Protein AF-A0A2K9LQY4-F1 (afdb_monomer_lite)

Organism: NCBI:txid1917421

Structure (mmCIF, N/CA/C/O backbone):
data_AF-A0A2K9LQY4-F1
#
_entry.id   AF-A0A2K9LQY4-F1
#
loop_
_atom_site.group_PDB
_atom_site.id
_atom_site.type_symbol
_atom_site.label_atom_id
_atom_site.label_alt_id
_atom_site.label_comp_id
_atom_site.label_asym_id
_atom_site.label_entity_id
_atom_site.label_seq_id
_atom_site.pdbx_PDB_ins_code
_atom_site.Cartn_x
_atom_site.Cartn_y
_atom_site.Cartn_z
_atom_site.occupancy
_atom_site.B_iso_or_equiv
_atom_site.auth_seq_id
_atom_site.auth_comp_id
_atom_site.auth_asym_id
_atom_site.auth_atom_id
_atom_site.pdbx_PDB_model_num
ATOM 1 N N . MET A 1 1 ? -18.097 -2.438 46.065 1.00 59.12 1 MET A N 1
ATOM 2 C CA . MET A 1 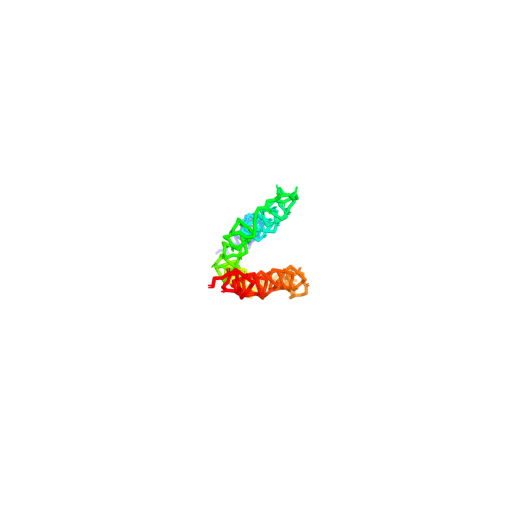1 ? -18.005 -1.535 44.906 1.00 59.12 1 MET A CA 1
ATOM 3 C C . MET A 1 1 ? -19.385 -0.937 44.721 1.00 59.12 1 MET A C 1
ATOM 5 O O . MET A 1 1 ? -20.343 -1.701 44.681 1.00 59.12 1 MET A O 1
ATOM 9 N N . SER A 1 2 ? -19.519 0.387 44.794 1.00 82.69 2 SER A N 1
ATOM 10 C CA . SER A 1 2 ? -20.828 1.025 44.587 1.00 82.69 2 SER A CA 1
ATOM 11 C C . SER A 1 2 ? -21.148 1.050 43.087 1.00 82.69 2 SER A C 1
ATOM 13 O O . SER A 1 2 ? -20.217 1.079 42.286 1.00 82.69 2 SER A O 1
ATOM 15 N N . ASN A 1 3 ? -22.429 1.057 42.697 1.00 85.25 3 ASN A N 1
ATOM 16 C CA . ASN A 1 3 ? -22.821 1.135 41.277 1.00 85.25 3 ASN A CA 1
ATOM 17 C C . ASN A 1 3 ? -22.160 2.328 40.551 1.00 85.25 3 ASN A C 1
ATOM 19 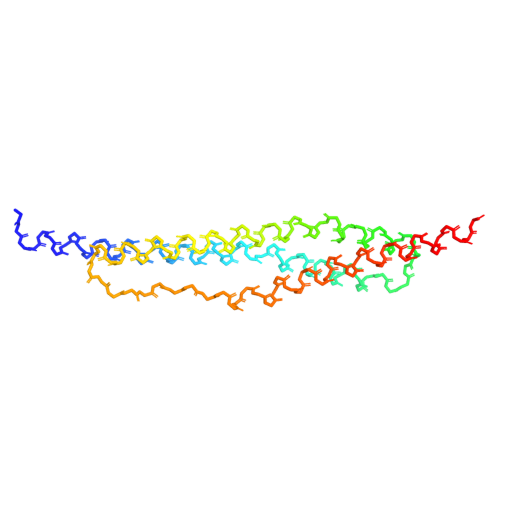O O . ASN A 1 3 ? -21.796 2.205 39.389 1.00 85.25 3 ASN A O 1
ATOM 23 N N . ASN A 1 4 ? -21.907 3.436 41.261 1.00 86.31 4 ASN A N 1
ATOM 24 C CA . ASN A 1 4 ? -21.226 4.613 40.710 1.00 86.31 4 ASN A CA 1
ATOM 25 C C . ASN A 1 4 ? -19.772 4.327 40.295 1.00 86.31 4 ASN A C 1
ATOM 27 O O . ASN A 1 4 ? -19.307 4.832 39.282 1.00 86.31 4 ASN A O 1
ATOM 31 N N . GLU A 1 5 ? -19.055 3.499 41.056 1.00 88.75 5 GLU A N 1
ATOM 32 C CA . GLU A 1 5 ? -17.652 3.175 40.776 1.00 88.75 5 GLU A CA 1
ATOM 33 C C . GLU A 1 5 ? -17.518 2.273 39.538 1.00 88.75 5 GLU A C 1
ATOM 35 O O . GLU A 1 5 ? -16.576 2.406 38.759 1.00 88.75 5 GLU A O 1
ATOM 40 N N . GLU A 1 6 ? -18.484 1.376 39.317 1.00 86.88 6 GLU A N 1
ATOM 41 C CA . GLU A 1 6 ? -18.533 0.548 38.108 1.00 86.88 6 GLU A CA 1
ATOM 42 C C . GLU A 1 6 ? -18.856 1.381 36.855 1.00 86.88 6 GLU A C 1
ATOM 44 O O . GLU A 1 6 ? -18.244 1.181 35.799 1.00 86.88 6 GLU A O 1
ATOM 49 N N . ASP A 1 7 ? -19.766 2.348 36.977 1.00 86.94 7 ASP A N 1
ATOM 50 C CA . ASP A 1 7 ? -20.134 3.252 35.886 1.00 86.94 7 ASP A CA 1
ATOM 51 C C . ASP A 1 7 ? -18.973 4.178 35.486 1.00 86.94 7 ASP A C 1
ATOM 53 O O . ASP A 1 7 ? -18.679 4.313 34.291 1.00 86.94 7 ASP A O 1
ATOM 57 N N . ASP A 1 8 ? -18.237 4.722 36.460 1.00 89.81 8 ASP A N 1
ATOM 58 C CA . ASP A 1 8 ? -17.050 5.551 36.216 1.00 89.81 8 ASP A CA 1
ATOM 59 C C . ASP A 1 8 ? -15.953 4.773 35.465 1.00 89.81 8 ASP A C 1
ATOM 61 O O . ASP A 1 8 ? -15.349 5.274 34.506 1.00 89.81 8 ASP A O 1
ATOM 65 N N . VAL A 1 9 ? -15.726 3.507 35.838 1.00 89.00 9 VAL A N 1
ATOM 66 C CA . VAL A 1 9 ? -14.761 2.627 35.158 1.00 89.00 9 VAL A CA 1
ATOM 67 C C . VAL A 1 9 ? -15.191 2.353 33.716 1.00 89.00 9 VAL A C 1
ATOM 69 O O . VAL A 1 9 ? -14.374 2.459 32.795 1.00 89.00 9 VAL A O 1
ATOM 72 N N . ARG A 1 10 ? -16.473 2.049 33.482 1.00 84.88 10 ARG A N 1
ATOM 73 C CA . ARG A 1 10 ? -17.004 1.818 32.127 1.00 84.88 10 ARG A CA 1
ATOM 74 C C . ARG A 1 10 ? -16.886 3.062 31.252 1.00 84.88 10 ARG A C 1
ATOM 76 O O . ARG A 1 10 ? -16.518 2.953 30.080 1.00 84.88 10 ARG A O 1
ATOM 83 N N . GLN A 1 11 ? -17.166 4.241 31.802 1.00 86.94 11 GLN A N 1
ATOM 84 C CA . GLN A 1 11 ? -17.033 5.500 31.076 1.00 86.94 11 GLN A CA 1
ATOM 85 C C . GLN A 1 11 ? -15.570 5.794 30.718 1.00 86.94 11 GLN A C 1
ATOM 87 O O . GLN A 1 11 ? -15.283 6.140 29.570 1.00 86.94 11 GLN A O 1
ATOM 92 N N . SER A 1 12 ? -14.638 5.574 31.648 1.00 89.81 12 SER A N 1
ATOM 93 C CA . SER A 1 12 ? -13.198 5.710 31.393 1.00 89.81 12 SER A CA 1
ATOM 94 C C . SER A 1 12 ? -12.721 4.784 30.266 1.00 89.81 12 SER A C 1
ATOM 96 O O . SER A 1 12 ? -12.044 5.230 29.336 1.00 89.81 12 SER A O 1
ATOM 98 N N . LEU A 1 13 ? -13.143 3.515 30.276 1.00 86.44 13 LEU A N 1
ATOM 99 C CA . LEU A 1 13 ? -12.796 2.548 29.228 1.00 86.44 13 LEU A CA 1
ATOM 100 C C . LEU A 1 13 ? -13.319 2.962 27.847 1.00 86.44 13 LEU A C 1
ATOM 102 O O . LEU A 1 13 ? -12.600 2.834 26.855 1.00 86.44 13 LEU A O 1
ATOM 106 N N . ARG A 1 14 ? -14.537 3.514 27.766 1.00 84.06 14 ARG A N 1
ATOM 107 C CA . ARG A 1 14 ? -15.097 4.031 26.503 1.00 84.06 14 ARG A CA 1
ATOM 108 C C . ARG A 1 14 ? -14.269 5.181 25.931 1.00 84.06 14 ARG A C 1
ATOM 110 O O . ARG A 1 14 ? -14.017 5.212 24.724 1.00 84.06 14 ARG A O 1
ATOM 117 N N . VAL A 1 15 ? -13.824 6.106 26.782 1.00 88.25 15 VAL A N 1
ATOM 118 C CA . VAL A 1 15 ? -12.964 7.225 26.365 1.00 88.25 15 VAL A CA 1
ATOM 119 C C . VAL A 1 15 ? -11.619 6.704 25.857 1.00 88.25 15 VAL A C 1
ATOM 121 O O . VAL A 1 15 ? -11.184 7.091 24.773 1.00 88.25 15 VAL A O 1
ATOM 124 N N . GLN A 1 16 ? -10.996 5.771 26.581 1.00 87.56 16 GLN A N 1
ATOM 125 C CA . GLN A 1 16 ? -9.722 5.172 26.174 1.00 87.56 16 GLN A CA 1
ATOM 126 C C . GLN A 1 16 ? -9.831 4.417 24.845 1.00 87.56 16 GLN A C 1
ATOM 128 O O . GLN A 1 16 ? -8.968 4.569 23.982 1.00 87.56 16 GLN A O 1
ATOM 133 N N . LEU A 1 17 ? -10.904 3.648 24.642 1.00 86.31 17 LEU A N 1
ATOM 134 C CA . LEU A 1 17 ? -11.151 2.946 23.380 1.00 86.31 17 LEU A CA 1
ATOM 135 C C . LEU A 1 17 ? -11.340 3.904 22.209 1.00 86.31 17 LEU A C 1
ATOM 137 O O . LEU A 1 17 ? -10.797 3.670 21.132 1.00 86.31 17 LEU A O 1
ATOM 141 N N . THR A 1 18 ? -12.069 4.996 22.427 1.00 82.88 18 THR A N 1
ATOM 142 C CA . THR A 1 18 ? -12.271 6.029 21.405 1.00 82.88 18 THR A CA 1
ATOM 143 C C . THR A 1 18 ? -10.939 6.659 20.998 1.00 82.88 18 THR A C 1
ATOM 145 O O . THR A 1 18 ? -10.645 6.778 19.808 1.00 82.88 18 THR A O 1
ATOM 148 N N . GLU A 1 19 ? -10.095 7.002 21.972 1.00 87.81 19 GLU A N 1
ATOM 149 C CA . GLU A 1 19 ? -8.774 7.581 21.723 1.00 87.81 19 GLU A CA 1
ATOM 150 C C . GLU A 1 19 ? -7.831 6.597 21.012 1.00 87.81 19 GLU A C 1
ATOM 152 O O . GLU A 1 19 ? -7.165 6.956 20.039 1.00 87.81 19 GLU A O 1
ATOM 157 N N . LEU A 1 20 ? -7.808 5.328 21.433 1.00 85.12 20 LEU A 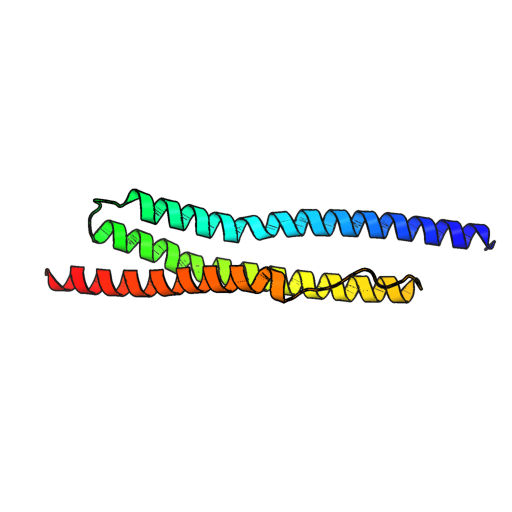N 1
ATOM 158 C CA . LEU A 1 20 ? -7.024 4.284 20.766 1.00 85.12 20 LEU A CA 1
ATOM 159 C C . LEU A 1 20 ? -7.484 4.055 19.324 1.00 85.12 20 LEU A C 1
ATOM 161 O O . LEU A 1 20 ? -6.647 3.917 18.431 1.00 85.12 20 LEU A O 1
ATOM 165 N N . ASN A 1 21 ? -8.795 4.062 19.079 1.00 84.88 21 ASN A N 1
ATOM 166 C CA . ASN A 1 21 ? -9.349 3.950 17.734 1.00 84.88 21 ASN A CA 1
ATOM 167 C C . ASN A 1 21 ? -8.926 5.144 16.859 1.00 84.88 21 ASN A C 1
ATOM 169 O O . ASN A 1 21 ? -8.455 4.958 15.737 1.00 84.88 21 ASN A O 1
ATOM 173 N N . ASN A 1 22 ? -8.993 6.370 17.387 1.00 84.81 22 ASN A N 1
ATOM 174 C CA . ASN A 1 22 ? -8.530 7.565 16.677 1.00 84.81 22 ASN A CA 1
ATOM 175 C C . ASN A 1 22 ? -7.040 7.485 16.314 1.00 84.81 22 ASN A C 1
ATOM 177 O O . ASN A 1 22 ? -6.670 7.739 15.165 1.00 84.81 22 ASN A O 1
ATOM 181 N N . ARG A 1 23 ? -6.185 7.061 17.253 1.00 85.62 23 ARG A N 1
ATOM 182 C CA . ARG A 1 23 ? -4.748 6.860 16.996 1.00 85.62 23 ARG A CA 1
ATOM 183 C C . ARG A 1 23 ? -4.493 5.762 15.974 1.00 85.62 23 ARG A C 1
ATOM 185 O O . ARG A 1 23 ? -3.662 5.936 15.088 1.00 85.62 23 ARG A O 1
ATOM 192 N N . SER A 1 24 ? -5.223 4.652 16.056 1.00 84.50 24 SER A N 1
ATOM 193 C CA . SER A 1 24 ? -5.115 3.555 15.092 1.00 84.50 24 SER A CA 1
ATOM 194 C C . SER A 1 24 ? -5.445 4.020 13.672 1.00 84.50 24 SER A C 1
ATOM 196 O O . SER A 1 24 ? -4.685 3.738 12.746 1.00 84.50 24 SER A O 1
ATOM 198 N N . ARG A 1 25 ? -6.510 4.814 13.502 1.00 84.31 25 ARG A N 1
ATOM 199 C CA . ARG A 1 25 ? -6.877 5.409 12.206 1.00 84.31 25 ARG A CA 1
ATOM 200 C C . ARG A 1 25 ? -5.805 6.361 11.680 1.00 84.31 25 ARG A C 1
ATOM 202 O O . ARG A 1 25 ? -5.515 6.346 10.485 1.00 84.31 25 ARG A O 1
ATOM 209 N N . TRP A 1 26 ? -5.209 7.164 12.560 1.00 85.44 26 TRP A N 1
ATOM 210 C CA . TRP A 1 26 ? -4.105 8.053 12.202 1.00 85.44 26 TRP A CA 1
ATOM 211 C C . TRP A 1 26 ? -2.865 7.280 11.734 1.00 85.44 26 TRP A C 1
ATOM 213 O O . TRP A 1 26 ? -2.310 7.593 10.687 1.00 85.44 26 TRP A O 1
ATOM 223 N N . TYR A 1 27 ? -2.452 6.232 12.449 1.00 84.69 27 TYR A N 1
ATOM 224 C CA . TYR A 1 27 ? -1.307 5.420 12.028 1.00 84.69 27 TYR A CA 1
ATOM 225 C C . TYR A 1 27 ? -1.583 4.634 10.744 1.00 84.69 27 TYR A C 1
ATOM 227 O O . TYR A 1 27 ? -0.718 4.575 9.872 1.00 84.69 27 TYR A O 1
ATOM 235 N N . SER A 1 28 ? -2.789 4.078 10.588 1.00 84.81 28 SER A N 1
ATOM 236 C CA . SER A 1 28 ? -3.194 3.404 9.348 1.00 84.81 28 SER A CA 1
ATOM 237 C C . SER A 1 28 ? -3.051 4.346 8.146 1.00 84.81 28 SER A C 1
ATOM 239 O O . SER A 1 28 ? -2.415 3.974 7.161 1.00 84.81 28 SER A O 1
ATOM 241 N N . SER A 1 29 ? -3.516 5.599 8.239 1.00 85.50 29 SER A N 1
ATOM 242 C CA . SER A 1 29 ? -3.406 6.551 7.121 1.00 85.50 29 SER A CA 1
ATOM 243 C C . SER A 1 29 ? -1.956 6.855 6.718 1.00 85.50 29 SER A C 1
ATOM 245 O O . SER A 1 29 ? -1.672 7.012 5.530 1.00 85.50 29 SER A O 1
ATOM 247 N N . GLN A 1 30 ? -1.024 6.875 7.677 1.00 87.88 30 GLN A N 1
ATOM 248 C CA . GLN A 1 30 ? 0.405 7.053 7.407 1.00 87.88 30 GLN A CA 1
ATOM 249 C C . GLN A 1 30 ? 1.016 5.840 6.697 1.00 87.88 30 GLN A C 1
ATOM 251 O O . GLN A 1 30 ? 1.802 5.999 5.766 1.00 87.88 30 GLN A O 1
ATOM 256 N N . LEU A 1 31 ? 0.629 4.623 7.083 1.00 90.31 31 LEU A N 1
ATOM 257 C CA . LEU A 1 31 ? 1.159 3.391 6.489 1.00 90.31 31 LEU A CA 1
ATOM 258 C C . LEU A 1 31 ? 0.821 3.262 4.993 1.00 90.31 31 LEU A C 1
ATOM 260 O O . LEU A 1 31 ? 1.616 2.711 4.224 1.00 90.31 31 LEU A O 1
ATOM 264 N N . TRP A 1 32 ? -0.309 3.834 4.566 1.00 90.69 32 TRP A N 1
ATOM 265 C CA . TRP A 1 32 ? -0.730 3.885 3.163 1.00 90.69 32 TRP A CA 1
ATOM 266 C C . TRP A 1 32 ? 0.051 4.889 2.300 1.00 90.69 32 TRP A C 1
ATOM 268 O O . TRP A 1 32 ? -0.073 4.847 1.077 1.00 90.69 32 TRP A O 1
ATOM 278 N N . GLN A 1 33 ? 0.895 5.751 2.878 1.00 93.44 33 GLN A N 1
ATOM 279 C CA . GLN A 1 33 ? 1.688 6.722 2.111 1.00 93.44 33 GLN A CA 1
ATOM 280 C C . GLN A 1 33 ? 2.715 6.056 1.190 1.00 93.44 33 GLN A C 1
ATOM 282 O O . GLN A 1 33 ? 2.963 6.555 0.096 1.00 93.44 33 GLN A O 1
ATOM 287 N N . LEU A 1 34 ? 3.286 4.918 1.595 1.00 94.38 34 LEU A N 1
ATOM 288 C CA . LEU A 1 34 ? 4.334 4.231 0.834 1.00 94.38 34 LEU A CA 1
ATOM 289 C C . LEU A 1 34 ? 3.836 3.736 -0.543 1.00 94.38 34 LEU A C 1
ATOM 291 O O . LEU A 1 34 ? 4.483 4.046 -1.543 1.00 94.38 34 LEU A O 1
ATOM 295 N N . PRO A 1 35 ? 2.671 3.067 -0.658 1.00 95.19 35 PRO A N 1
ATOM 296 C CA . PRO A 1 35 ? 2.064 2.755 -1.955 1.00 95.19 35 PRO A CA 1
ATOM 297 C C . PRO A 1 35 ? 1.813 3.976 -2.847 1.00 95.19 35 PRO A C 1
ATOM 299 O O . PRO A 1 35 ? 2.057 3.918 -4.051 1.00 95.19 35 PRO A O 1
ATOM 302 N N . PHE A 1 36 ? 1.351 5.095 -2.279 1.00 95.44 36 PHE A N 1
ATOM 303 C CA . PHE A 1 36 ? 1.137 6.321 -3.054 1.00 95.44 36 PHE A CA 1
ATOM 304 C C . PHE A 1 36 ? 2.452 6.943 -3.517 1.00 95.44 36 PHE A C 1
ATOM 306 O O . PHE A 1 36 ? 2.550 7.365 -4.667 1.00 95.44 36 PHE A O 1
ATOM 313 N N . ALA A 1 37 ? 3.474 6.951 -2.660 1.00 95.56 37 ALA A N 1
ATOM 314 C CA . ALA A 1 37 ? 4.812 7.400 -3.016 1.00 95.56 37 ALA A CA 1
ATOM 315 C C . ALA A 1 37 ? 5.399 6.539 -4.142 1.00 95.56 37 ALA A C 1
ATOM 317 O O . ALA A 1 37 ? 5.923 7.086 -5.106 1.00 95.56 37 ALA A O 1
ATOM 318 N N . TYR A 1 38 ? 5.237 5.215 -4.076 1.00 96.75 38 TYR A N 1
ATOM 319 C CA . TYR A 1 38 ? 5.648 4.303 -5.144 1.00 96.75 38 TYR A CA 1
ATOM 320 C C . TYR A 1 38 ? 4.994 4.659 -6.486 1.00 96.75 38 TYR A C 1
ATOM 322 O O . TYR A 1 38 ? 5.690 4.797 -7.491 1.00 96.75 38 TYR A O 1
ATOM 330 N N . LEU A 1 39 ? 3.674 4.870 -6.508 1.00 96.69 39 LEU A N 1
ATOM 331 C CA . LEU A 1 39 ? 2.957 5.255 -7.728 1.00 96.69 39 LEU A CA 1
ATOM 332 C C . LEU A 1 39 ? 3.368 6.644 -8.234 1.00 96.69 39 LEU A C 1
ATOM 334 O O . LEU A 1 39 ? 3.558 6.823 -9.435 1.00 96.69 39 LEU A O 1
ATOM 338 N N . GLY A 1 40 ? 3.534 7.612 -7.331 1.00 95.06 40 GLY A N 1
ATOM 339 C CA . GLY A 1 40 ? 3.955 8.971 -7.668 1.00 95.06 40 GLY A CA 1
ATOM 340 C C . GLY A 1 40 ? 5.362 9.012 -8.260 1.00 95.06 40 GLY A C 1
ATOM 341 O O . GLY A 1 40 ? 5.559 9.576 -9.333 1.00 95.06 40 GLY A O 1
ATOM 342 N N . VAL A 1 41 ? 6.326 8.354 -7.607 1.00 92.44 41 VAL A N 1
ATOM 343 C CA . VAL A 1 41 ? 7.701 8.215 -8.112 1.00 92.44 41 VAL A CA 1
ATOM 344 C C . VAL A 1 41 ? 7.694 7.495 -9.452 1.00 92.44 41 VAL A C 1
ATOM 346 O O . VAL A 1 41 ? 8.319 7.974 -10.388 1.00 92.44 41 VAL A O 1
ATOM 349 N N . THR A 1 42 ? 6.933 6.408 -9.587 1.00 93.69 42 THR A N 1
ATOM 350 C CA . THR A 1 42 ? 6.791 5.708 -10.868 1.00 93.69 42 THR A CA 1
ATOM 351 C C . THR A 1 42 ? 6.311 6.663 -11.964 1.00 93.69 42 THR A C 1
ATOM 353 O O . THR A 1 42 ? 6.962 6.780 -12.997 1.00 93.69 42 THR A O 1
ATOM 356 N N . GLY A 1 43 ? 5.228 7.409 -11.732 1.00 92.69 43 GLY A N 1
ATOM 357 C CA . GLY A 1 43 ? 4.714 8.382 -12.699 1.00 92.69 43 GLY A CA 1
ATOM 358 C C . GLY A 1 43 ? 5.735 9.457 -13.087 1.00 92.69 43 GLY A C 1
ATOM 359 O O . GLY A 1 43 ? 5.871 9.766 -14.269 1.00 92.69 43 GLY A O 1
ATOM 360 N N . LEU A 1 44 ? 6.492 9.983 -12.118 1.00 88.88 44 LEU A N 1
ATOM 361 C CA . LEU A 1 44 ? 7.562 10.957 -12.365 1.00 88.88 44 LEU A CA 1
ATOM 362 C C . LEU A 1 44 ? 8.698 10.371 -13.208 1.00 88.88 44 LEU A C 1
ATOM 364 O O . LEU A 1 44 ? 9.146 11.015 -14.155 1.00 88.88 44 LEU A O 1
ATOM 368 N N . LEU A 1 45 ? 9.135 9.148 -12.894 1.00 87.50 45 LEU A N 1
ATOM 369 C CA . LEU A 1 45 ? 10.180 8.458 -13.649 1.00 87.50 45 LEU A CA 1
ATOM 370 C C . LEU A 1 45 ? 9.746 8.220 -15.098 1.00 87.50 45 LEU A C 1
ATOM 372 O O . LEU A 1 45 ? 10.517 8.495 -16.005 1.00 87.50 45 LEU A O 1
ATOM 376 N N . PHE A 1 46 ? 8.507 7.783 -15.341 1.00 86.06 46 PHE A N 1
ATOM 377 C CA . PHE A 1 46 ? 8.003 7.596 -16.707 1.00 86.06 46 PHE A CA 1
ATOM 378 C C . PHE A 1 46 ? 7.788 8.925 -17.453 1.00 86.06 46 PHE A C 1
ATOM 380 O O . PHE A 1 46 ? 7.996 8.983 -18.663 1.00 86.06 46 PHE A O 1
ATOM 387 N N . GLY A 1 47 ? 7.400 9.998 -16.758 1.00 86.19 47 GLY A N 1
ATOM 388 C CA . GLY A 1 47 ? 7.211 11.319 -17.366 1.00 86.19 47 GLY A CA 1
ATOM 389 C C . GLY A 1 47 ? 8.517 12.025 -17.748 1.00 86.19 47 GLY A C 1
ATOM 390 O O . GLY A 1 47 ? 8.550 12.755 -18.735 1.00 86.19 47 GLY A O 1
ATOM 391 N N . GLY A 1 48 ? 9.596 11.803 -16.990 1.00 78.50 48 GLY A N 1
ATOM 392 C CA . GLY A 1 48 ? 10.881 12.484 -17.184 1.00 78.50 48 GLY A CA 1
ATOM 393 C C . GLY A 1 48 ? 11.724 11.979 -18.358 1.00 78.50 48 GLY A C 1
ATOM 394 O O . GLY A 1 48 ? 12.654 12.663 -18.765 1.00 78.50 48 GLY A O 1
ATOM 395 N N . VAL A 1 49 ? 11.409 10.809 -18.919 1.00 78.88 49 VAL A N 1
ATOM 396 C CA . VAL A 1 49 ? 12.265 10.125 -19.914 1.00 78.88 49 VAL A CA 1
ATOM 397 C C . VAL A 1 49 ? 11.705 10.284 -21.330 1.00 78.88 49 VAL A C 1
ATOM 399 O O . VAL A 1 49 ? 12.058 9.550 -22.251 1.00 78.88 49 VAL A O 1
ATOM 402 N N . ALA A 1 50 ? 10.825 11.264 -21.544 1.00 69.75 50 ALA A N 1
ATOM 403 C CA . ALA A 1 50 ? 10.364 11.650 -22.872 1.00 69.75 50 ALA A CA 1
ATOM 404 C C . ALA A 1 50 ? 11.547 12.204 -23.700 1.00 69.75 50 ALA A C 1
ATOM 406 O O . ALA A 1 50 ? 11.769 13.408 -23.755 1.00 69.75 50 ALA A O 1
ATOM 407 N N . GLY A 1 51 ? 12.333 11.304 -24.302 1.00 73.69 51 GLY A N 1
ATOM 408 C CA . GLY A 1 51 ? 13.561 11.601 -25.047 1.00 73.69 51 GLY A CA 1
ATOM 409 C C . GLY A 1 51 ? 14.830 10.887 -24.557 1.00 73.69 51 GLY A C 1
ATOM 410 O O . GLY A 1 51 ? 15.879 11.107 -25.151 1.00 73.69 51 GLY A O 1
ATOM 411 N N . GLY A 1 52 ? 14.756 10.059 -23.508 1.00 80.31 52 GLY A N 1
ATOM 412 C CA . GLY A 1 52 ? 15.913 9.318 -22.985 1.00 80.31 52 GLY A CA 1
ATOM 413 C C . GLY A 1 52 ? 16.280 8.069 -23.795 1.00 80.31 52 GLY A C 1
ATOM 414 O O . GLY A 1 52 ? 15.463 7.528 -24.548 1.00 80.31 52 GLY A O 1
ATOM 415 N N . GLU A 1 53 ? 17.512 7.594 -23.610 1.00 89.81 53 GLU A N 1
ATOM 416 C CA . GLU A 1 53 ? 18.059 6.409 -24.284 1.00 89.81 53 GLU A CA 1
ATOM 417 C C . GLU A 1 53 ? 17.408 5.107 -23.785 1.00 89.81 53 GLU A C 1
ATOM 419 O O . GLU A 1 53 ? 16.958 5.002 -22.641 1.00 89.81 53 GLU A O 1
ATOM 424 N N . LEU A 1 54 ? 17.410 4.053 -24.616 1.00 89.00 54 LEU A N 1
ATOM 425 C CA . LEU A 1 54 ? 16.832 2.745 -24.249 1.00 89.00 54 LEU A CA 1
ATOM 426 C C . LEU A 1 54 ? 17.413 2.180 -22.942 1.00 89.00 54 LEU A C 1
ATOM 428 O O . LEU A 1 54 ? 16.709 1.519 -22.180 1.00 89.00 54 LEU A O 1
ATOM 432 N N . PHE A 1 55 ? 18.688 2.448 -22.660 1.00 90.56 55 PHE A N 1
ATOM 433 C CA . PHE A 1 55 ? 19.340 1.987 -21.437 1.00 90.56 55 PHE A CA 1
ATOM 434 C C . PHE A 1 55 ? 18.807 2.683 -20.172 1.00 90.56 55 PHE A C 1
ATOM 436 O O . PHE A 1 55 ? 18.630 2.034 -19.141 1.00 90.56 55 PHE A O 1
ATOM 443 N N . GLU A 1 56 ? 18.483 3.975 -20.247 1.00 90.81 56 GLU A N 1
ATOM 444 C CA . GLU A 1 56 ? 17.889 4.719 -19.128 1.00 90.81 56 GLU A CA 1
ATOM 445 C C . GLU A 1 56 ? 16.496 4.171 -18.809 1.00 90.81 56 GLU A C 1
ATOM 447 O O . GLU A 1 56 ? 16.185 3.863 -17.656 1.00 90.81 56 GLU A O 1
ATOM 452 N N . TRP A 1 57 ? 15.692 3.939 -19.850 1.00 91.38 57 TRP A N 1
ATOM 453 C CA . TRP A 1 57 ? 14.391 3.287 -19.723 1.00 91.38 57 TRP A CA 1
ATOM 454 C C . TRP A 1 57 ? 14.483 1.904 -19.071 1.00 91.38 57 TRP A C 1
ATOM 456 O O . TRP A 1 57 ? 13.647 1.568 -18.226 1.00 91.38 57 TRP A O 1
ATOM 466 N N . LEU A 1 58 ? 15.501 1.109 -19.424 1.00 93.12 58 LEU A N 1
ATOM 467 C CA . LEU A 1 58 ? 15.739 -0.202 -18.818 1.00 93.12 58 LEU A CA 1
ATOM 468 C C . LEU A 1 58 ? 15.987 -0.088 -17.310 1.00 93.12 58 LEU A C 1
ATOM 470 O O . LEU A 1 58 ? 15.336 -0.793 -16.535 1.00 93.12 58 LEU A O 1
ATOM 474 N N . ILE A 1 59 ? 16.896 0.800 -16.892 1.00 93.06 59 ILE A N 1
ATOM 475 C CA . ILE A 1 59 ? 17.224 1.008 -15.473 1.00 93.06 59 ILE A CA 1
ATOM 476 C C . ILE A 1 59 ? 15.972 1.405 -14.692 1.00 93.06 59 ILE A C 1
ATOM 478 O O . ILE A 1 59 ? 15.698 0.845 -13.631 1.00 93.06 59 ILE A O 1
ATOM 482 N N . LEU A 1 60 ? 15.180 2.332 -15.223 1.00 92.69 60 LEU A N 1
ATOM 483 C CA . LEU A 1 60 ? 13.977 2.811 -14.549 1.00 92.69 60 LEU A CA 1
ATOM 484 C C . LEU A 1 60 ? 12.920 1.720 -14.402 1.00 92.69 60 LEU A C 1
ATOM 486 O O . LEU A 1 60 ? 12.384 1.524 -13.309 1.00 92.69 60 LEU A O 1
ATOM 490 N N . CYS A 1 61 ? 12.672 0.954 -15.467 1.00 93.69 61 CYS A N 1
ATOM 491 C CA . CYS A 1 61 ? 11.769 -0.192 -15.402 1.00 93.69 61 CYS A CA 1
ATOM 492 C C . CYS A 1 61 ? 12.251 -1.228 -14.375 1.00 93.69 61 CYS A C 1
ATOM 494 O O . CYS A 1 61 ? 11.433 -1.773 -13.635 1.00 93.69 61 CYS A O 1
ATOM 496 N N . LEU A 1 62 ? 13.565 -1.467 -14.279 1.00 94.81 62 LEU A N 1
ATOM 497 C CA . LEU A 1 62 ? 14.144 -2.365 -13.279 1.00 94.81 62 LEU A CA 1
ATOM 498 C C . LEU A 1 62 ? 13.953 -1.851 -11.850 1.00 94.81 62 LEU A C 1
ATOM 500 O O . LEU A 1 62 ? 13.551 -2.629 -10.992 1.00 94.81 62 LEU A O 1
ATOM 504 N N . VAL A 1 63 ? 14.179 -0.564 -11.578 1.00 95.00 63 VAL A N 1
ATOM 505 C CA . VAL A 1 63 ? 13.974 0.011 -10.236 1.00 95.00 63 VAL A CA 1
ATOM 506 C C . VAL A 1 63 ? 12.518 -0.143 -9.789 1.00 95.00 63 VAL A C 1
ATOM 508 O O . VAL A 1 63 ? 12.255 -0.597 -8.671 1.00 95.00 63 VAL A O 1
ATOM 511 N N . VAL A 1 64 ? 11.562 0.181 -10.664 1.00 96.06 64 VAL A N 1
ATOM 512 C CA . VAL A 1 64 ? 10.124 0.053 -10.368 1.00 96.06 64 VAL A CA 1
ATOM 513 C C . VAL A 1 64 ? 9.722 -1.414 -10.183 1.00 96.06 64 VAL A C 1
ATOM 515 O O . VAL A 1 64 ? 8.961 -1.738 -9.267 1.00 96.06 64 VAL A O 1
ATOM 518 N N . PHE A 1 65 ? 10.260 -2.314 -11.010 1.00 97.00 65 PHE A N 1
ATOM 519 C CA . PHE A 1 65 ? 10.018 -3.751 -10.906 1.00 97.00 65 PHE A CA 1
ATOM 520 C C . PHE A 1 65 ? 10.580 -4.339 -9.606 1.00 97.00 65 PHE A C 1
ATOM 522 O O . PHE A 1 65 ? 9.867 -5.034 -8.893 1.00 97.00 65 PHE A O 1
ATOM 529 N N . LEU A 1 66 ? 11.830 -4.032 -9.255 1.00 97.06 66 LEU A N 1
ATOM 530 C CA . LEU A 1 66 ? 12.495 -4.589 -8.073 1.00 97.06 66 LEU A CA 1
ATOM 531 C C . LEU A 1 66 ? 11.907 -4.067 -6.758 1.00 97.06 66 LEU A C 1
ATOM 533 O O . LEU A 1 66 ? 11.893 -4.791 -5.766 1.00 97.06 66 LEU A O 1
ATOM 537 N N . SER A 1 67 ? 11.395 -2.834 -6.738 1.00 96.56 67 SER A N 1
ATOM 538 C CA . SER A 1 67 ? 10.729 -2.268 -5.557 1.00 96.56 67 SER A CA 1
ATOM 539 C C . SER A 1 67 ? 9.275 -2.736 -5.393 1.00 96.56 67 SER A C 1
ATOM 541 O O . SER A 1 67 ? 8.781 -2.797 -4.268 1.00 96.56 67 SER A O 1
ATOM 543 N N . GLY A 1 68 ? 8.600 -3.133 -6.478 1.00 96.81 68 GLY A N 1
ATOM 544 C CA . GLY A 1 68 ? 7.193 -3.552 -6.478 1.00 96.81 68 GLY A CA 1
ATOM 545 C C . GLY A 1 68 ? 6.824 -4.646 -5.459 1.00 96.81 68 GLY A C 1
ATOM 546 O O . GLY A 1 68 ? 5.862 -4.448 -4.713 1.00 96.81 68 GLY A O 1
ATOM 547 N N . PRO A 1 69 ? 7.567 -5.769 -5.351 1.00 97.94 69 PRO A N 1
ATOM 548 C CA . PRO A 1 69 ? 7.274 -6.831 -4.390 1.00 97.94 69 PRO A CA 1
ATOM 549 C C . PRO A 1 69 ? 7.258 -6.339 -2.942 1.00 97.94 69 PRO A C 1
ATOM 551 O O . PRO A 1 69 ? 6.348 -6.691 -2.199 1.00 97.94 69 PRO A O 1
ATOM 554 N N . PHE A 1 70 ? 8.194 -5.462 -2.562 1.00 97.81 70 PHE A N 1
ATOM 555 C CA . PHE A 1 70 ? 8.249 -4.892 -1.213 1.00 97.81 70 PHE A CA 1
ATOM 556 C C . PHE A 1 70 ? 7.020 -4.035 -0.903 1.00 97.81 70 PHE A C 1
ATOM 558 O O . PHE A 1 70 ? 6.487 -4.090 0.202 1.00 97.81 70 PHE A O 1
ATOM 565 N N . VAL A 1 71 ? 6.531 -3.272 -1.885 1.00 97.62 71 VAL A N 1
ATOM 566 C CA . VAL A 1 71 ? 5.308 -2.473 -1.730 1.00 97.62 71 VAL A CA 1
ATOM 567 C C . VAL A 1 71 ? 4.083 -3.381 -1.598 1.00 97.62 71 VAL A C 1
ATOM 569 O O . VAL A 1 71 ? 3.240 -3.144 -0.737 1.00 97.62 71 VAL A O 1
ATOM 572 N N . ILE A 1 72 ? 3.988 -4.442 -2.404 1.00 97.62 72 ILE A N 1
ATOM 573 C CA . ILE A 1 72 ? 2.882 -5.413 -2.344 1.00 97.62 72 ILE A CA 1
ATOM 574 C C . ILE A 1 72 ? 2.864 -6.149 -0.994 1.00 97.62 72 ILE A C 1
ATOM 576 O O . ILE A 1 72 ? 1.802 -6.285 -0.380 1.00 97.62 72 ILE A O 1
ATOM 580 N N . GLU A 1 73 ? 4.028 -6.595 -0.520 1.00 97.88 73 GLU A N 1
ATOM 581 C CA . GLU A 1 73 ? 4.225 -7.218 0.794 1.00 97.88 73 GLU A CA 1
ATOM 582 C C . GLU A 1 73 ? 3.780 -6.263 1.915 1.00 97.88 73 GLU A C 1
ATOM 584 O O . GLU A 1 73 ? 2.957 -6.616 2.760 1.00 97.88 73 GLU A O 1
ATOM 589 N N . HIS A 1 74 ? 4.251 -5.010 1.877 1.00 96.44 74 HIS A N 1
ATOM 590 C CA . HIS A 1 74 ? 3.887 -3.960 2.834 1.00 96.44 74 HIS A CA 1
ATOM 591 C C . HIS A 1 74 ? 2.374 -3.727 2.886 1.00 96.44 74 HIS A C 1
ATOM 593 O O . HIS A 1 74 ? 1.779 -3.737 3.963 1.00 96.44 74 HIS A O 1
ATOM 599 N N . MET A 1 75 ? 1.721 -3.593 1.730 1.00 95.75 75 MET A N 1
ATOM 600 C CA . MET A 1 75 ? 0.266 -3.421 1.662 1.00 95.75 75 MET A CA 1
ATOM 601 C C . MET A 1 75 ? -0.494 -4.636 2.204 1.00 95.75 75 MET A C 1
ATOM 603 O O . MET A 1 75 ? -1.535 -4.470 2.843 1.00 95.75 75 MET A O 1
ATOM 607 N N . SER A 1 76 ? 0.008 -5.848 1.957 1.00 95.50 76 SER A N 1
ATOM 608 C CA . SER A 1 76 ? -0.593 -7.087 2.466 1.00 95.50 76 SER A CA 1
ATOM 609 C C . SER A 1 76 ? -0.511 -7.145 3.993 1.00 95.50 76 SER A C 1
ATOM 611 O O . SER A 1 76 ? -1.510 -7.426 4.656 1.00 95.50 76 SER A O 1
ATOM 613 N N . ASN A 1 77 ? 0.644 -6.777 4.553 1.00 95.25 77 ASN A N 1
ATOM 614 C CA . ASN A 1 77 ? 0.867 -6.712 5.997 1.00 95.25 77 ASN A CA 1
ATOM 615 C C . ASN A 1 77 ? -0.002 -5.647 6.682 1.00 95.25 77 ASN A C 1
ATOM 617 O O . ASN A 1 77 ? -0.523 -5.897 7.771 1.00 95.25 77 ASN A O 1
ATOM 621 N N . ILE A 1 78 ? -0.221 -4.490 6.043 1.00 92.81 78 ILE A N 1
ATOM 622 C CA . ILE A 1 78 ? -1.171 -3.479 6.538 1.00 92.81 78 ILE A CA 1
ATOM 623 C C . ILE A 1 78 ? -2.588 -4.049 6.563 1.00 92.81 78 ILE A C 1
ATOM 625 O O . ILE A 1 78 ? -3.251 -3.981 7.595 1.00 92.81 78 ILE A O 1
ATOM 629 N N . ALA A 1 79 ? -3.050 -4.635 5.454 1.00 92.12 79 ALA A N 1
ATOM 630 C CA . ALA A 1 79 ? -4.415 -5.146 5.346 1.00 92.12 79 ALA A CA 1
ATOM 631 C C . ALA A 1 79 ? -4.708 -6.251 6.377 1.00 92.12 79 ALA A C 1
ATOM 633 O O . ALA A 1 79 ? -5.791 -6.282 6.967 1.00 92.12 79 ALA A O 1
ATOM 634 N N . ASP A 1 80 ? -3.739 -7.133 6.618 1.00 93.75 80 ASP A N 1
ATOM 635 C CA . ASP A 1 80 ? -3.817 -8.182 7.634 1.00 93.75 80 ASP A CA 1
ATOM 636 C C . ASP A 1 80 ? -3.755 -7.610 9.065 1.00 93.75 80 ASP A C 1
ATOM 638 O O . ASP A 1 80 ? -4.535 -7.997 9.941 1.00 93.75 80 ASP A O 1
ATOM 642 N N . GLY A 1 81 ? -2.897 -6.612 9.298 1.00 91.88 81 GLY A N 1
ATOM 643 C CA . GLY A 1 81 ? -2.851 -5.857 10.550 1.00 91.88 81 GLY A CA 1
ATOM 644 C C . GLY A 1 81 ? -4.184 -5.183 10.886 1.00 91.88 81 GLY A C 1
ATOM 645 O O . GLY A 1 81 ? -4.688 -5.341 11.999 1.00 91.88 81 GLY A O 1
ATOM 646 N N . GLU A 1 82 ? -4.794 -4.499 9.917 1.00 91.06 82 GLU A N 1
ATOM 647 C CA . GLU A 1 82 ? -6.110 -3.865 10.050 1.00 91.06 82 GLU A CA 1
ATOM 648 C C . GLU A 1 82 ? -7.207 -4.895 10.338 1.00 91.06 82 GLU A C 1
ATOM 650 O O . GLU A 1 82 ? -8.020 -4.699 11.243 1.00 91.06 82 GLU A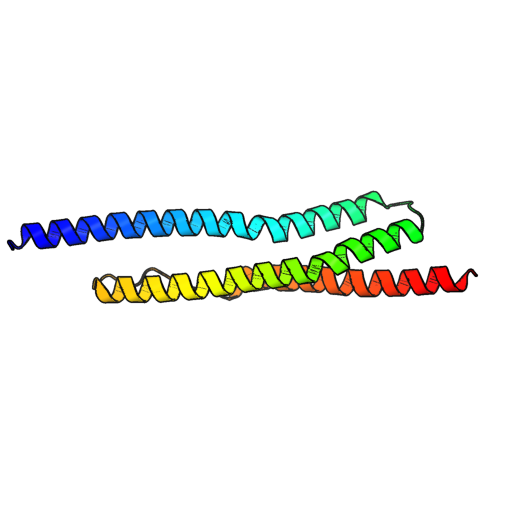 O 1
ATOM 655 N N . ARG A 1 83 ? -7.200 -6.033 9.632 1.00 92.69 83 ARG A N 1
ATOM 656 C CA . ARG A 1 83 ? -8.152 -7.126 9.869 1.00 92.69 83 ARG A CA 1
ATOM 657 C C . ARG A 1 83 ? -8.065 -7.645 11.307 1.00 92.69 83 ARG A C 1
ATOM 659 O O . ARG A 1 83 ? -9.095 -7.811 11.964 1.00 92.69 83 ARG A O 1
ATOM 666 N N . ARG A 1 84 ? -6.851 -7.889 11.818 1.00 93.00 84 ARG A N 1
ATOM 667 C CA . ARG A 1 84 ? -6.642 -8.311 13.215 1.00 93.00 84 ARG A CA 1
ATOM 668 C C . ARG A 1 84 ? -7.084 -7.244 14.210 1.00 93.00 84 ARG A C 1
ATOM 670 O O . ARG A 1 84 ? -7.717 -7.583 15.208 1.00 93.00 84 ARG A O 1
ATOM 677 N N . ALA A 1 85 ? -6.768 -5.978 13.945 1.00 90.56 85 ALA A N 1
ATOM 678 C CA . ALA A 1 85 ? -7.143 -4.867 14.811 1.00 90.56 85 ALA A CA 1
ATOM 679 C C . ALA A 1 85 ? -8.668 -4.739 14.932 1.00 90.56 85 ALA A C 1
ATOM 681 O O . ALA A 1 85 ? -9.179 -4.686 16.048 1.00 90.56 85 ALA A O 1
ATOM 682 N N . VAL A 1 86 ? -9.400 -4.793 13.811 1.00 91.19 86 VAL A N 1
ATOM 683 C CA . VAL A 1 86 ? -10.872 -4.767 13.818 1.00 91.19 86 VAL A CA 1
ATOM 684 C C . VAL A 1 86 ? -11.441 -5.964 14.577 1.00 91.19 86 VAL A C 1
ATOM 686 O O . VAL A 1 86 ? -12.312 -5.784 15.421 1.00 91.19 86 VAL A O 1
ATOM 689 N N . LYS A 1 87 ? -10.922 -7.179 14.348 1.00 93.44 87 LYS A N 1
ATOM 690 C CA . LYS A 1 87 ? -11.370 -8.377 15.078 1.00 93.44 87 LYS A CA 1
ATOM 691 C C . LYS A 1 87 ? -11.186 -8.235 16.594 1.00 93.44 87 LYS A C 1
ATOM 693 O O . LYS A 1 87 ? -12.077 -8.602 17.355 1.00 93.44 87 LYS A O 1
ATOM 698 N N . ASN A 1 88 ? -10.042 -7.709 17.030 1.00 91.06 88 ASN A N 1
ATOM 699 C CA . ASN A 1 88 ? -9.774 -7.479 18.448 1.00 91.06 88 ASN A CA 1
ATOM 700 C C . ASN A 1 88 ? -10.669 -6.380 19.029 1.00 91.06 88 ASN A C 1
ATOM 702 O O . ASN A 1 88 ? -11.110 -6.512 20.166 1.00 91.06 88 ASN A O 1
ATOM 706 N N . LEU A 1 89 ? -10.957 -5.329 18.257 1.00 90.44 89 LEU A N 1
ATOM 707 C CA . LEU A 1 89 ? -11.834 -4.245 18.687 1.00 90.44 89 LEU A CA 1
ATOM 708 C C . LEU A 1 89 ? -13.266 -4.746 18.907 1.00 90.44 89 LEU A C 1
ATOM 710 O O . LEU A 1 89 ? -13.800 -4.528 19.986 1.00 90.44 89 LEU A O 1
ATOM 714 N N . ILE A 1 90 ? -13.814 -5.521 17.964 1.00 92.25 90 ILE A N 1
ATOM 715 C CA . ILE A 1 90 ? -15.126 -6.179 18.108 1.00 92.25 90 ILE A CA 1
ATOM 716 C C . ILE A 1 90 ? -15.157 -7.050 19.370 1.00 92.25 90 ILE A C 1
ATOM 718 O O . ILE A 1 90 ? -16.063 -6.940 20.184 1.00 92.25 90 ILE A O 1
ATOM 722 N N . ALA A 1 91 ? -14.120 -7.863 19.600 1.00 92.56 91 ALA A N 1
ATOM 723 C CA . ALA A 1 91 ? -14.056 -8.712 20.789 1.00 92.56 91 ALA A CA 1
ATOM 724 C C . ALA A 1 91 ? -14.006 -7.918 22.111 1.00 92.56 91 ALA A C 1
ATOM 726 O O . ALA A 1 91 ? -14.404 -8.435 23.155 1.00 92.56 91 ALA A O 1
ATOM 727 N N . VAL A 1 92 ? -13.481 -6.689 22.100 1.00 88.94 92 VAL A N 1
ATOM 728 C CA . VAL A 1 92 ? -13.505 -5.790 23.262 1.00 88.94 92 VAL A CA 1
ATOM 729 C C . VAL A 1 92 ? -14.869 -5.112 23.403 1.00 88.94 92 VAL A C 1
ATOM 731 O O . VAL A 1 92 ? -15.373 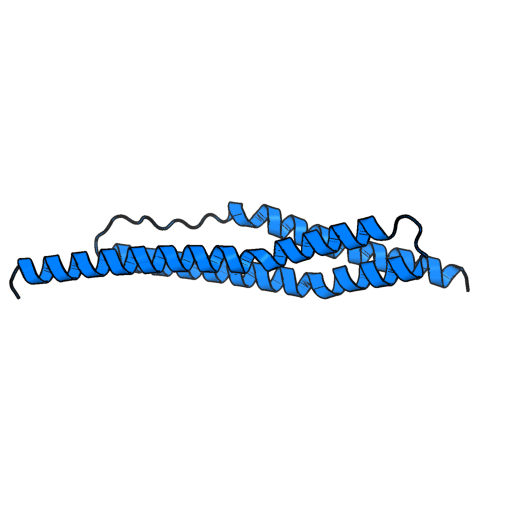-5.029 24.520 1.00 88.94 92 VAL A O 1
ATOM 734 N N . GLU A 1 93 ? -15.481 -4.677 22.300 1.00 87.62 93 GLU A N 1
ATOM 735 C CA . GLU A 1 93 ? -16.837 -4.114 22.270 1.00 87.62 93 GLU A CA 1
ATOM 736 C C . GLU A 1 93 ? -17.864 -5.118 22.833 1.00 87.62 93 GLU A C 1
ATOM 738 O O . GLU A 1 93 ? -18.603 -4.783 23.764 1.00 87.62 93 GLU A O 1
ATOM 743 N N . ASP A 1 94 ? -17.798 -6.380 22.393 1.00 91.75 94 ASP A N 1
ATOM 744 C CA . ASP A 1 94 ? -18.625 -7.484 22.893 1.00 91.75 94 ASP A CA 1
ATOM 745 C C . ASP A 1 94 ? -18.451 -7.691 24.410 1.00 91.75 94 ASP A C 1
ATOM 747 O O . ASP A 1 94 ? -19.428 -7.811 25.152 1.00 91.75 94 ASP A O 1
ATOM 751 N N . LYS A 1 95 ? -17.203 -7.694 24.907 1.00 88.56 95 LYS A N 1
ATOM 752 C CA . LYS A 1 95 ? -16.900 -7.860 26.344 1.00 88.56 95 LYS A CA 1
ATOM 753 C C . LYS A 1 95 ? -17.423 -6.716 27.207 1.00 88.56 95 LYS A C 1
ATOM 755 O O . LYS A 1 95 ? -17.691 -6.922 28.387 1.00 88.56 95 LYS A O 1
ATOM 760 N N . LEU A 1 96 ? -17.532 -5.520 26.639 1.00 85.19 96 LEU A N 1
ATOM 761 C CA . LEU A 1 96 ? -18.040 -4.332 27.322 1.00 85.19 96 LEU A CA 1
ATOM 762 C C . LEU A 1 96 ? -19.557 -4.165 27.173 1.00 85.19 96 LEU A C 1
ATOM 764 O O . LEU A 1 96 ? -20.114 -3.220 27.736 1.00 85.19 96 LEU A O 1
ATOM 768 N N . GLY A 1 97 ? -20.226 -5.050 26.426 1.00 88.50 97 GLY A N 1
ATOM 769 C CA . GLY A 1 97 ? -21.664 -4.974 26.172 1.00 88.50 97 GLY A CA 1
ATOM 770 C C . GLY A 1 97 ? -22.073 -3.710 25.412 1.00 88.50 97 GLY A C 1
ATOM 771 O O . GLY A 1 97 ? -23.184 -3.215 25.603 1.00 88.50 97 GLY A O 1
ATOM 772 N N . ILE A 1 98 ? -21.172 -3.149 24.599 1.00 84.75 98 ILE A N 1
ATOM 773 C CA . ILE A 1 98 ? -21.462 -1.993 23.744 1.00 84.75 98 ILE A CA 1
ATOM 774 C C . ILE A 1 98 ? -21.748 -2.454 22.310 1.00 84.75 98 ILE A C 1
ATOM 776 O O . ILE A 1 98 ? -21.258 -3.504 21.901 1.00 84.75 98 ILE A O 1
ATOM 780 N N . PRO A 1 99 ? -22.542 -1.699 21.529 1.00 87.69 99 PRO A N 1
ATOM 781 C CA . PRO A 1 99 ? -22.768 -2.034 20.129 1.00 87.69 99 PRO A CA 1
ATOM 782 C C . PRO A 1 99 ? -21.452 -2.075 19.349 1.00 87.69 99 PRO A C 1
ATOM 784 O O . PRO A 1 99 ? -20.637 -1.163 19.478 1.00 87.69 99 PRO A O 1
ATOM 787 N N . ASN A 1 100 ? -21.286 -3.089 18.502 1.00 88.06 100 ASN A N 1
ATOM 788 C CA . ASN A 1 100 ? -20.107 -3.222 17.653 1.00 88.06 100 ASN A CA 1
ATOM 789 C C . ASN A 1 100 ? -20.088 -2.114 16.597 1.00 88.06 100 ASN A C 1
ATOM 791 O O . ASN A 1 100 ? -20.941 -2.071 15.705 1.00 88.06 100 ASN A O 1
ATOM 795 N N . THR A 1 101 ? -19.118 -1.208 16.698 1.00 86.56 101 THR A N 1
ATOM 796 C CA . THR A 1 101 ? -18.956 -0.092 15.757 1.00 86.56 101 THR A CA 1
ATOM 797 C C . THR A 1 101 ? -17.856 -0.355 14.737 1.00 86.56 101 THR A C 1
ATOM 799 O O . THR A 1 101 ? -17.846 0.242 13.656 1.00 86.56 101 THR A O 1
ATOM 802 N N . ALA A 1 102 ? -16.940 -1.273 15.045 1.00 85.75 102 ALA A N 1
ATOM 803 C CA . ALA A 1 102 ? -15.824 -1.604 14.182 1.00 85.75 102 ALA A CA 1
ATOM 804 C C . ALA A 1 102 ? -16.270 -2.446 12.974 1.00 85.75 102 ALA A C 1
ATOM 806 O O . ALA A 1 102 ? -16.896 -3.496 13.111 1.00 85.75 102 ALA A O 1
ATOM 807 N N . GLN A 1 103 ? -15.913 -2.004 11.765 1.00 87.06 103 GLN A N 1
ATOM 808 C CA . GLN A 1 103 ? -16.197 -2.724 10.521 1.00 87.06 103 GLN A CA 1
ATOM 809 C C . GLN A 1 103 ? -14.950 -2.797 9.645 1.00 87.06 103 GLN A C 1
ATOM 811 O O . GLN A 1 103 ? -14.313 -1.781 9.369 1.00 87.06 103 GLN A O 1
ATOM 816 N N . TYR A 1 104 ? -14.638 -3.996 9.154 1.00 87.88 104 TYR A N 1
ATOM 817 C CA . TYR A 1 104 ? -13.580 -4.206 8.172 1.00 87.88 104 TYR A CA 1
ATOM 818 C C . TYR A 1 104 ? -14.184 -4.277 6.769 1.00 87.88 104 TYR A C 1
ATOM 820 O O . TYR A 1 104 ? -15.101 -5.058 6.520 1.00 87.88 104 TYR A O 1
ATOM 828 N N . LYS A 1 105 ? -13.679 -3.453 5.847 1.00 89.50 105 LYS A N 1
ATOM 829 C CA . LY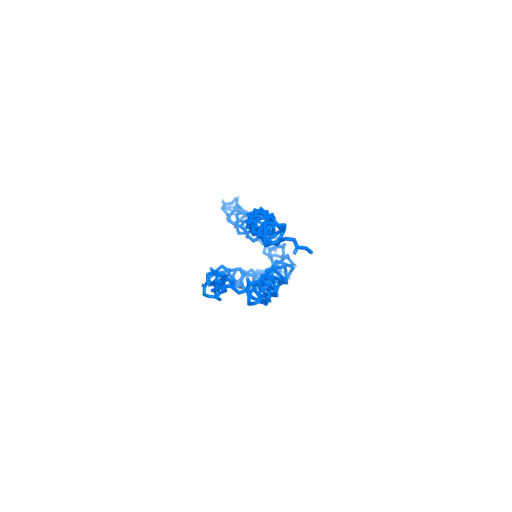S A 1 105 ? -14.173 -3.370 4.466 1.00 89.50 105 LYS A CA 1
ATOM 830 C C . LYS A 1 105 ? -13.062 -3.722 3.484 1.00 89.50 105 LYS A C 1
ATOM 832 O O . LYS A 1 105 ? -12.321 -2.856 3.028 1.00 89.50 105 LYS A O 1
ATOM 837 N N . GLU A 1 106 ? -13.003 -4.996 3.105 1.00 81.50 106 GLU A N 1
ATOM 838 C CA . GLU A 1 106 ? -11.986 -5.554 2.192 1.00 81.50 106 GLU A CA 1
ATOM 839 C C . GLU A 1 106 ? -11.894 -4.828 0.843 1.00 81.50 106 GLU A C 1
ATOM 841 O O . GLU A 1 106 ? -10.827 -4.709 0.235 1.00 81.50 106 GLU A O 1
ATOM 846 N N . CYS A 1 107 ? -13.017 -4.294 0.368 1.00 88.25 107 CYS A N 1
ATOM 847 C CA . CYS A 1 107 ? -13.089 -3.661 -0.942 1.00 88.25 107 CYS A CA 1
ATOM 848 C C . CYS A 1 107 ? -12.371 -2.302 -1.017 1.00 88.25 107 CYS A C 1
ATOM 850 O O . CYS A 1 107 ? -12.109 -1.839 -2.122 1.00 88.25 107 CYS A O 1
ATOM 852 N N . TYR A 1 108 ? -12.036 -1.655 0.105 1.00 87.06 108 TYR A N 1
ATOM 853 C CA . TYR A 1 108 ? -11.456 -0.303 0.080 1.00 87.06 108 TYR A CA 1
ATOM 854 C C . TYR A 1 108 ? -9.997 -0.277 -0.377 1.00 87.06 108 TYR A C 1
ATOM 856 O O . TYR A 1 108 ? -9.581 0.652 -1.063 1.00 87.06 108 TYR A O 1
ATOM 864 N N . THR A 1 109 ? -9.228 -1.316 -0.062 1.00 89.56 109 THR A N 1
ATOM 865 C CA . THR A 1 109 ? -7.789 -1.380 -0.371 1.00 89.56 109 THR A CA 1
ATOM 866 C C . THR A 1 109 ? -7.499 -2.172 -1.647 1.00 89.56 109 THR A C 1
ATOM 868 O O . THR A 1 109 ? -6.423 -2.055 -2.240 1.00 89.56 109 THR A O 1
ATOM 871 N N . THR A 1 110 ? -8.482 -2.950 -2.111 1.00 92.62 110 THR A N 1
ATOM 872 C CA . THR A 1 110 ? -8.377 -3.824 -3.285 1.00 92.62 110 THR A CA 1
ATOM 873 C C . THR A 1 110 ? -7.997 -3.075 -4.576 1.00 92.62 110 THR A C 1
ATOM 875 O O . THR A 1 110 ? -7.100 -3.553 -5.276 1.00 92.62 110 THR A O 1
ATOM 878 N N . PRO A 1 111 ? -8.602 -1.917 -4.926 1.00 94.50 111 PRO A N 1
ATOM 879 C CA . PRO A 1 111 ? -8.246 -1.195 -6.150 1.00 94.50 111 PRO A CA 1
ATOM 880 C C . PRO A 1 111 ? -6.782 -0.750 -6.172 1.00 94.50 111 PRO A C 1
ATOM 882 O O . PRO A 1 111 ? -6.094 -0.954 -7.170 1.00 94.50 111 PRO A O 1
ATOM 885 N N . LEU A 1 112 ? -6.285 -0.217 -5.052 1.00 94.44 112 LEU A N 1
ATOM 886 C CA . LEU A 1 112 ? -4.897 0.226 -4.931 1.00 94.44 112 LEU A CA 1
ATOM 887 C C . LEU A 1 112 ? -3.927 -0.956 -5.044 1.00 94.44 112 LEU A C 1
ATOM 889 O O . LEU A 1 112 ? -2.939 -0.878 -5.769 1.00 94.44 112 LEU A O 1
ATOM 893 N N . HIS A 1 113 ? -4.244 -2.082 -4.397 1.00 95.62 113 HIS A N 1
ATOM 894 C CA . HIS A 1 113 ? -3.467 -3.320 -4.515 1.00 95.62 113 HIS A CA 1
ATOM 895 C C . HIS A 1 113 ? -3.353 -3.801 -5.963 1.00 95.62 113 HIS A C 1
ATOM 897 O O . HIS A 1 113 ? -2.278 -4.202 -6.407 1.00 95.62 113 HIS A O 1
ATOM 903 N N . ARG A 1 114 ? -4.466 -3.777 -6.705 1.00 96.69 114 ARG A N 1
ATOM 904 C CA . ARG A 1 114 ? -4.482 -4.158 -8.123 1.00 96.69 114 ARG A CA 1
ATOM 905 C C . ARG A 1 114 ? -3.630 -3.209 -8.954 1.00 96.69 114 ARG A C 1
ATOM 907 O O . ARG A 1 114 ? -2.854 -3.683 -9.773 1.00 96.69 114 ARG A O 1
ATOM 914 N N . LEU A 1 115 ? -3.734 -1.904 -8.711 1.00 97.12 115 LEU A N 1
ATOM 915 C CA . LEU A 1 115 ? -2.955 -0.900 -9.428 1.00 97.12 115 LEU A CA 1
ATOM 916 C C . LEU A 1 115 ? -1.445 -1.105 -9.238 1.00 97.12 115 LEU A C 1
ATOM 918 O O . LEU A 1 115 ? -0.721 -1.186 -10.225 1.00 97.12 115 LEU A O 1
ATOM 922 N N . VAL A 1 116 ? -0.980 -1.271 -7.997 1.00 97.44 116 VAL A N 1
ATOM 923 C CA . VAL A 1 116 ? 0.442 -1.533 -7.704 1.00 97.44 116 VAL A CA 1
ATOM 924 C C . VAL A 1 116 ? 0.920 -2.826 -8.374 1.00 97.44 116 VAL A C 1
ATOM 926 O O . VAL A 1 116 ? 1.986 -2.836 -8.984 1.00 97.44 116 VAL A O 1
ATOM 929 N N . LYS A 1 117 ? 0.118 -3.902 -8.342 1.00 97.69 117 LYS A N 1
ATOM 930 C CA . LYS A 1 117 ? 0.442 -5.163 -9.035 1.00 97.69 117 LYS A CA 1
ATOM 931 C C . LYS A 1 117 ? 0.552 -4.990 -10.549 1.00 97.69 117 LYS A C 1
ATOM 933 O O . LYS A 1 117 ? 1.465 -5.544 -11.151 1.00 97.69 117 LYS A O 1
ATOM 938 N N . VAL A 1 118 ? -0.362 -4.235 -11.159 1.00 97.62 118 VAL A N 1
ATOM 939 C CA . VAL A 1 118 ? -0.329 -3.948 -12.600 1.00 97.62 118 VAL A CA 1
ATOM 940 C C . VAL A 1 118 ? 0.937 -3.177 -12.957 1.00 97.62 118 VAL A C 1
ATOM 942 O O . VAL A 1 118 ? 1.637 -3.582 -13.879 1.00 97.62 118 VAL A O 1
ATOM 945 N N . VAL A 1 119 ? 1.268 -2.125 -12.204 1.00 97.00 119 VAL A N 1
ATOM 946 C CA . VAL A 1 119 ? 2.498 -1.346 -12.410 1.00 97.00 119 VAL A CA 1
ATOM 947 C C . VAL A 1 119 ? 3.733 -2.240 -12.310 1.00 97.00 119 VAL A C 1
ATOM 949 O O . VAL A 1 119 ? 4.531 -2.270 -13.240 1.00 97.00 119 VAL A O 1
ATOM 952 N N . PHE A 1 120 ? 3.841 -3.037 -11.244 1.00 97.25 120 PHE A N 1
ATOM 953 C CA . PHE A 1 120 ? 4.931 -3.996 -11.056 1.00 97.25 120 PHE A CA 1
ATOM 954 C C . PHE A 1 120 ? 5.097 -4.934 -12.263 1.00 97.25 120 PHE A C 1
ATOM 956 O O . PHE A 1 120 ? 6.189 -5.046 -12.821 1.00 97.25 120 PHE A O 1
ATOM 963 N N . VAL A 1 121 ? 4.011 -5.581 -12.698 1.00 97.56 121 VAL A N 1
ATOM 964 C CA . VAL A 1 121 ? 4.044 -6.539 -13.812 1.00 97.56 121 VAL A CA 1
ATOM 965 C C . VAL A 1 121 ? 4.421 -5.854 -15.126 1.00 97.56 121 VAL A C 1
ATOM 967 O O . VAL A 1 121 ? 5.281 -6.354 -15.851 1.00 97.56 121 VAL A O 1
ATOM 970 N N . LEU A 1 122 ? 3.819 -4.700 -15.427 1.00 96.31 122 LEU A N 1
ATOM 971 C CA . LEU A 1 122 ? 4.112 -3.953 -16.649 1.00 96.31 122 LEU A CA 1
ATOM 972 C C . LEU A 1 122 ? 5.570 -3.488 -16.689 1.00 96.31 122 LEU A C 1
ATOM 974 O O . LEU A 1 122 ? 6.214 -3.636 -17.722 1.00 96.31 122 LEU A O 1
ATOM 978 N N . SER A 1 123 ? 6.123 -2.998 -15.578 1.00 94.56 123 SER A N 1
ATOM 979 C CA . SER A 1 123 ? 7.536 -2.611 -15.508 1.00 94.56 123 SER A CA 1
ATOM 980 C C . SER A 1 123 ? 8.481 -3.794 -15.738 1.00 94.56 123 SER A C 1
ATOM 982 O O . SER A 1 123 ? 9.498 -3.630 -16.410 1.00 94.56 123 SER A O 1
ATOM 984 N N . GLY A 1 124 ? 8.134 -4.991 -15.254 1.00 95.94 124 GLY A N 1
ATOM 985 C CA . GLY A 1 124 ? 8.896 -6.216 -15.518 1.00 95.94 124 GLY A CA 1
ATOM 986 C C . GLY A 1 124 ? 8.863 -6.652 -16.987 1.00 95.94 124 GLY A C 1
ATOM 987 O O . GLY A 1 124 ? 9.894 -7.001 -17.559 1.00 95.94 124 GLY A O 1
ATOM 988 N N . PHE A 1 125 ? 7.697 -6.593 -17.637 1.00 97.00 125 PHE A N 1
ATOM 989 C CA . PHE A 1 125 ? 7.602 -6.885 -19.072 1.00 97.00 125 PHE A CA 1
ATOM 990 C C . PHE A 1 125 ? 8.341 -5.848 -19.922 1.00 97.00 125 PHE A C 1
ATOM 992 O O . PHE A 1 125 ? 9.041 -6.217 -20.866 1.00 97.00 125 PHE A O 1
ATOM 999 N N . SER A 1 126 ? 8.226 -4.566 -19.571 1.00 94.00 126 SER A N 1
ATOM 1000 C CA . SER A 1 126 ? 8.924 -3.481 -20.259 1.00 94.00 126 SER A CA 1
ATOM 1001 C C . SER A 1 126 ? 10.441 -3.621 -20.150 1.00 94.00 126 SER A C 1
ATOM 1003 O O . SER A 1 126 ? 11.126 -3.494 -21.164 1.00 94.00 126 SER A O 1
ATOM 1005 N N . SER A 1 127 ? 10.981 -3.944 -18.967 1.00 94.25 127 SER A N 1
ATOM 1006 C CA . SER A 1 127 ? 12.428 -4.142 -18.799 1.00 94.25 127 SER A CA 1
ATOM 1007 C C . SER A 1 127 ? 12.944 -5.313 -19.639 1.00 94.25 127 SER A C 1
ATOM 1009 O O . SER A 1 127 ? 13.947 -5.165 -20.336 1.00 94.25 127 SER A O 1
ATOM 1011 N N . LEU A 1 128 ? 12.227 -6.442 -19.664 1.00 95.69 128 LEU A N 1
ATOM 1012 C CA . LEU A 1 128 ? 12.581 -7.587 -20.506 1.00 95.69 128 LEU A CA 1
ATOM 1013 C C . LEU A 1 128 ? 12.556 -7.222 -21.997 1.00 95.69 128 LEU A C 1
ATOM 1015 O O . LEU A 1 128 ? 13.510 -7.508 -22.720 1.00 95.69 128 LEU A O 1
ATOM 1019 N N . PHE A 1 129 ? 11.490 -6.563 -22.458 1.00 95.06 129 PHE A N 1
ATOM 1020 C CA . PHE A 1 129 ? 11.363 -6.141 -23.852 1.00 95.06 129 PHE A CA 1
ATOM 1021 C C . PHE A 1 129 ? 12.518 -5.221 -24.268 1.00 95.06 129 PHE A C 1
ATOM 1023 O O . PHE A 1 129 ? 13.173 -5.467 -25.282 1.00 95.06 129 PHE A O 1
ATOM 1030 N N . ILE A 1 130 ? 12.824 -4.205 -23.461 1.00 93.12 130 ILE A N 1
ATOM 1031 C CA . ILE A 1 130 ? 13.917 -3.268 -23.738 1.00 93.12 130 ILE A CA 1
ATOM 1032 C C . ILE A 1 130 ? 15.268 -3.994 -23.752 1.00 93.12 130 ILE A C 1
ATOM 1034 O O . ILE A 1 130 ? 16.064 -3.779 -24.666 1.00 93.12 130 ILE A O 1
ATOM 1038 N N . ALA A 1 131 ? 15.512 -4.907 -22.806 1.00 94.50 131 ALA A N 1
ATOM 1039 C CA . ALA A 1 131 ? 16.740 -5.696 -22.769 1.00 94.50 131 ALA A CA 1
ATOM 1040 C C . ALA A 1 131 ? 16.938 -6.515 -24.057 1.00 94.50 131 ALA A C 1
ATOM 1042 O O . ALA A 1 131 ? 18.035 -6.523 -24.615 1.00 94.50 131 ALA A O 1
ATOM 1043 N N . THR A 1 132 ? 15.877 -7.143 -24.585 1.00 95.44 132 THR A N 1
ATOM 1044 C CA . THR A 1 132 ? 15.965 -7.875 -25.865 1.00 95.44 132 THR A CA 1
ATOM 1045 C C . THR A 1 132 ? 16.305 -6.966 -27.042 1.00 95.44 132 THR A C 1
ATOM 1047 O O . THR A 1 132 ? 17.078 -7.362 -27.913 1.00 95.44 132 THR A O 1
ATOM 1050 N N . LYS A 1 133 ? 15.787 -5.730 -27.058 1.00 93.50 133 LYS A N 1
ATOM 1051 C CA . LYS A 1 133 ? 16.116 -4.747 -28.095 1.00 93.50 133 LYS A CA 1
ATOM 1052 C C . LYS A 1 133 ? 17.573 -4.318 -28.021 1.00 93.50 133 LYS A C 1
ATOM 1054 O O . LYS A 1 133 ? 18.235 -4.336 -29.051 1.00 93.50 133 LYS A O 1
ATOM 1059 N N . ILE A 1 134 ? 18.087 -4.015 -26.830 1.00 92.44 134 ILE A N 1
ATOM 1060 C CA . ILE A 1 134 ? 19.496 -3.638 -26.644 1.00 92.44 134 ILE A CA 1
ATOM 1061 C C . ILE A 1 134 ? 20.424 -4.761 -27.119 1.00 92.44 134 ILE A C 1
ATOM 1063 O O . ILE A 1 134 ? 21.348 -4.490 -27.876 1.00 92.44 134 ILE A O 1
ATOM 1067 N N . MET A 1 135 ? 20.151 -6.017 -26.748 1.00 93.25 135 MET A N 1
ATOM 1068 C CA . MET A 1 135 ? 20.973 -7.159 -27.174 1.00 93.25 135 MET A CA 1
ATOM 1069 C C . MET A 1 135 ? 20.958 -7.385 -28.690 1.00 93.25 135 MET A C 1
ATOM 1071 O O . MET A 1 135 ? 21.948 -7.850 -29.227 1.00 93.25 135 MET A O 1
ATOM 1075 N N . SER A 1 136 ? 19.869 -7.045 -29.387 1.00 93.44 136 SER A N 1
ATOM 1076 C CA . SER A 1 136 ? 19.778 -7.225 -30.844 1.00 93.44 136 SER A CA 1
ATOM 1077 C C . SER A 1 136 ? 20.608 -6.236 -31.674 1.00 93.44 136 SER A C 1
ATOM 1079 O O . SER A 1 136 ? 20.729 -6.423 -32.882 1.00 93.44 136 SER A O 1
ATOM 1081 N N . PHE A 1 137 ? 21.145 -5.181 -31.054 1.00 88.56 137 PHE A N 1
ATOM 1082 C CA . PHE A 1 137 ? 22.006 -4.197 -31.721 1.00 88.56 137 PHE A CA 1
ATOM 1083 C C . PHE A 1 137 ? 23.503 -4.553 -31.681 1.00 88.56 137 PHE A C 1
ATOM 1085 O O . PHE A 1 137 ? 24.292 -3.851 -32.313 1.00 88.56 137 PHE A O 1
ATOM 1092 N N . TRP A 1 138 ? 23.881 -5.612 -30.961 1.00 75.75 138 TRP A N 1
ATOM 1093 C CA . TRP A 1 138 ? 25.254 -6.112 -30.827 1.00 75.75 138 TRP A CA 1
ATOM 1094 C C . TRP A 1 138 ? 25.413 -7.456 -31.536 1.00 75.75 138 TRP A C 1
ATOM 1096 O O . TRP A 1 138 ? 26.500 -7.672 -32.114 1.00 75.75 138 TRP A O 1
#

Secondary structure (DSSP, 8-state):
--HHHHHHHHHHHHHHHHHHHHHHHHHHHHHTHHHHHHHHHHHHHHHHTTT--HHHHHHHHHHHHHHHHHHHHHHHHHHHHHHHHHHHHHHHHHHTT--------GGGTHHHHHHHHHHHHHHHHHHHHHHHHHHTT-

Radius of gyration: 23.36 Å; chains: 1; bounding box: 48×21×77 Å

Sequence (138 aa):
MSNNEEDDVRQSLRVQLTELNNRSRWYSSQLWQLPFAYLGVTGLLFGGVAGGELFEWLILCLVVFLSGPFVIEHMSNIADGERRAVKNLIAVEDKLGIPNTAQYKECYTTPLHRLVKVVFVLSGFSSLFIATKIMSFW

pLDDT: mean 90.43, std 5.93, range [59.12, 97.94]

Foldseek 3Di:
DDPVVVVVVLVVVVVVLVVVVVVVVVVLVVLCVVLVVLVVVLVVLVVVCPPPDLVSLLVSLVVSLVCLVVVLVSLVVSLVVLVVVLVVSQVVCVVSVHDRPRDRDPVPCVVSSVVSVVSNVVSVVSNVVSVVVVVVVD